Protein AF-B1XU81-F1 (afdb_monomer)

Structure (mmCIF, N/CA/C/O backbone):
data_AF-B1XU81-F1
#
_entry.id   AF-B1XU81-F1
#
loop_
_atom_site.group_PDB
_atom_site.id
_atom_site.type_symbol
_atom_site.label_atom_id
_atom_site.label_alt_id
_atom_site.label_comp_id
_atom_site.label_asym_id
_atom_site.label_entity_id
_atom_site.label_seq_id
_atom_site.pdbx_PDB_ins_code
_atom_site.Cartn_x
_atom_site.Cartn_y
_atom_site.Cartn_z
_atom_site.occupancy
_atom_site.B_iso_or_equiv
_atom_site.auth_seq_id
_atom_site.auth_comp_id
_atom_site.auth_asym_id
_atom_site.auth_atom_id
_atom_site.pdbx_PDB_model_num
ATOM 1 N N . MET A 1 1 ? -1.788 -13.103 -13.015 1.00 69.25 1 MET A N 1
ATOM 2 C CA . MET A 1 1 ? -1.874 -12.692 -11.597 1.00 69.25 1 MET A CA 1
ATOM 3 C C . MET A 1 1 ? 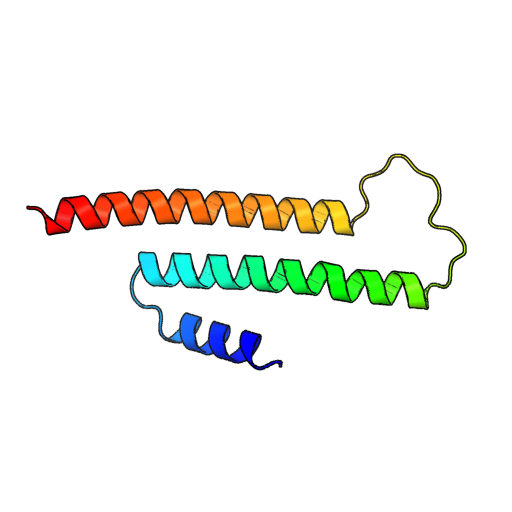-1.085 -13.705 -10.787 1.00 69.25 1 MET A C 1
ATOM 5 O O . MET A 1 1 ? -1.400 -14.884 -10.856 1.00 69.25 1 MET A O 1
ATOM 9 N N . ASP A 1 2 ? -0.015 -13.293 -10.119 1.00 90.69 2 ASP A N 1
ATOM 10 C CA . ASP A 1 2 ? 0.751 -14.143 -9.202 1.00 90.69 2 ASP A CA 1
ATOM 11 C C . ASP A 1 2 ? 0.050 -14.267 -7.841 1.00 90.69 2 ASP A C 1
ATOM 13 O O . ASP A 1 2 ? -0.751 -13.413 -7.455 1.00 90.69 2 ASP A O 1
ATOM 17 N N . ARG A 1 3 ? 0.368 -15.343 -7.107 1.00 94.81 3 ARG A N 1
ATOM 18 C CA . ARG A 1 3 ? -0.260 -15.700 -5.822 1.00 94.81 3 ARG A CA 1
ATOM 19 C C . ARG A 1 3 ? -0.297 -14.532 -4.833 1.00 94.81 3 ARG A C 1
ATOM 21 O O . ARG A 1 3 ? -1.307 -14.336 -4.167 1.00 94.81 3 ARG A O 1
ATOM 28 N N . THR A 1 4 ? 0.780 -13.754 -4.747 1.00 94.25 4 THR A N 1
ATOM 29 C CA . THR A 1 4 ? 0.869 -12.606 -3.836 1.00 94.25 4 THR A CA 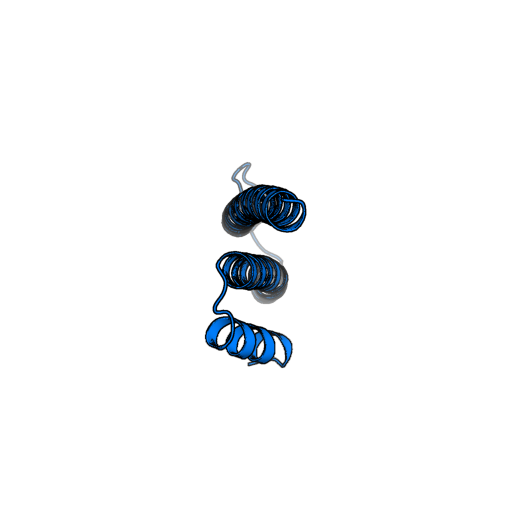1
ATOM 30 C C . THR A 1 4 ? -0.124 -11.508 -4.209 1.00 94.25 4 THR A C 1
ATOM 32 O O . THR A 1 4 ? -0.798 -10.990 -3.324 1.00 94.25 4 THR A O 1
ATOM 35 N N . GLY A 1 5 ? -0.269 -11.195 -5.501 1.00 94.19 5 GLY A N 1
ATOM 36 C CA . GLY A 1 5 ? -1.274 -10.242 -5.980 1.00 94.19 5 GLY A CA 1
ATOM 37 C C . GLY A 1 5 ? -2.695 -10.671 -5.609 1.00 94.19 5 GLY A C 1
ATOM 38 O O . GLY A 1 5 ? -3.431 -9.891 -5.015 1.00 94.19 5 GLY A O 1
ATOM 39 N N . LEU A 1 6 ? -3.036 -11.945 -5.838 1.00 95.81 6 LEU A N 1
ATOM 40 C CA . LEU A 1 6 ? -4.349 -12.493 -5.472 1.00 95.81 6 LEU A CA 1
ATOM 41 C C . LEU A 1 6 ? -4.623 -12.403 -3.960 1.00 95.81 6 LEU A C 1
ATOM 43 O O . LEU A 1 6 ? -5.721 -12.037 -3.550 1.00 95.81 6 LEU A O 1
ATOM 47 N N . ILE A 1 7 ? -3.630 -12.717 -3.122 1.00 96.69 7 ILE A N 1
ATOM 48 C CA . ILE A 1 7 ? -3.761 -12.614 -1.660 1.00 96.69 7 ILE A CA 1
ATOM 49 C C . ILE A 1 7 ? -4.032 -11.164 -1.241 1.00 96.69 7 ILE A C 1
ATOM 51 O O . ILE A 1 7 ? -4.911 -10.919 -0.415 1.00 96.69 7 ILE A O 1
ATOM 55 N N . LEU A 1 8 ? -3.306 -10.203 -1.818 1.00 96.31 8 LEU A N 1
ATOM 56 C CA . LEU A 1 8 ? -3.497 -8.783 -1.519 1.00 96.31 8 LEU A CA 1
ATOM 57 C C . LEU A 1 8 ? -4.871 -8.275 -1.969 1.00 96.31 8 LEU A C 1
ATOM 59 O O . LEU A 1 8 ? -5.469 -7.462 -1.263 1.00 96.31 8 LEU A O 1
ATOM 63 N N . ASP A 1 9 ? -5.394 -8.775 -3.086 1.00 95.81 9 ASP A N 1
ATOM 64 C CA . ASP A 1 9 ? -6.742 -8.440 -3.550 1.00 95.81 9 ASP A CA 1
ATOM 65 C C . ASP A 1 9 ? -7.807 -9.000 -2.599 1.00 95.81 9 ASP A C 1
ATOM 67 O O . ASP A 1 9 ? -8.678 -8.254 -2.147 1.00 95.81 9 ASP A O 1
ATOM 71 N N . ILE A 1 10 ? -7.688 -10.266 -2.185 1.00 96.75 10 ILE A N 1
ATOM 72 C CA . ILE A 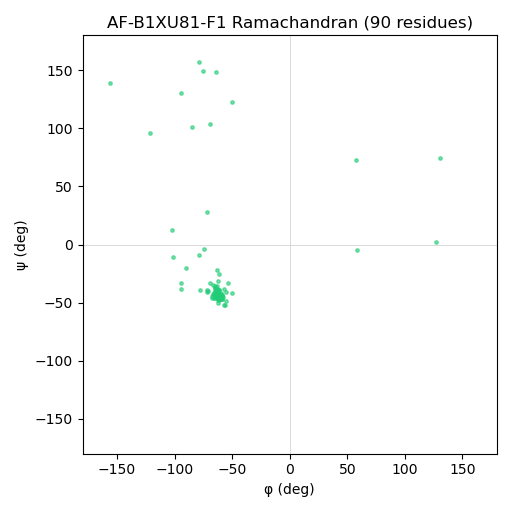1 10 ? -8.588 -10.876 -1.191 1.00 96.75 10 ILE A CA 1
ATOM 73 C C . ILE A 1 10 ? -8.547 -10.096 0.130 1.00 96.75 10 ILE A C 1
ATOM 75 O O . ILE A 1 10 ? -9.591 -9.827 0.727 1.00 96.75 10 ILE A O 1
ATOM 79 N N . PHE A 1 11 ? -7.359 -9.709 0.599 1.00 97.44 11 PHE A N 1
ATOM 80 C CA . PHE A 1 11 ? -7.232 -8.910 1.816 1.00 97.44 11 PHE A CA 1
ATOM 81 C C . PHE A 1 11 ? -7.846 -7.523 1.666 1.00 97.44 11 PHE A C 1
ATOM 83 O O . PHE A 1 11 ? -8.483 -7.057 2.606 1.00 97.44 11 PHE A O 1
ATOM 90 N N . SER A 1 12 ? -7.730 -6.885 0.500 1.00 96.19 12 SER A N 1
ATOM 91 C CA . SER A 1 12 ? -8.341 -5.570 0.275 1.00 96.19 12 SER A CA 1
ATOM 92 C C . SER A 1 12 ? -9.866 -5.626 0.320 1.00 96.19 12 SER A C 1
ATOM 94 O O . SER A 1 12 ? -10.489 -4.751 0.915 1.00 96.19 12 SER A O 1
ATOM 96 N N . GLN A 1 13 ? -10.457 -6.701 -0.205 1.00 96.81 13 GLN A N 1
ATOM 97 C CA . GLN A 1 13 ? -11.899 -6.942 -0.139 1.00 96.81 13 GLN A CA 1
ATOM 98 C C . GLN A 1 13 ? -12.377 -7.261 1.286 1.00 96.81 13 GLN A C 1
ATOM 100 O O . GLN A 1 13 ? -13.494 -6.912 1.658 1.00 96.81 13 GLN A O 1
ATOM 105 N N . ARG A 1 14 ? -11.543 -7.922 2.100 1.00 96.81 14 ARG A N 1
ATOM 106 C CA . ARG A 1 14 ? -11.899 -8.338 3.470 1.00 96.81 14 ARG A CA 1
ATOM 107 C C . ARG A 1 14 ? -11.570 -7.305 4.547 1.00 96.81 14 ARG A C 1
ATOM 109 O O . ARG A 1 14 ? -12.113 -7.387 5.647 1.00 96.81 14 ARG A O 1
ATOM 116 N N . ALA A 1 15 ? -10.675 -6.359 4.283 1.00 96.12 15 ALA A N 1
ATOM 117 C CA . ALA A 1 15 ? -10.248 -5.372 5.265 1.00 96.12 15 ALA A CA 1
ATOM 118 C C . ALA A 1 15 ? -11.378 -4.383 5.591 1.00 96.12 15 ALA A C 1
ATOM 120 O O . ALA A 1 15 ? -11.658 -3.454 4.835 1.00 96.12 15 ALA A O 1
ATOM 121 N N . GLN A 1 16 ? -12.013 -4.555 6.752 1.00 94.19 16 GLN A N 1
ATOM 122 C CA . GLN A 1 16 ? -13.089 -3.665 7.202 1.00 94.19 16 GLN A CA 1
ATOM 123 C C . GLN A 1 16 ? -12.596 -2.536 8.114 1.00 94.19 16 GLN A C 1
ATOM 125 O O . GLN A 1 16 ? -13.049 -1.400 7.982 1.00 94.19 16 GLN A O 1
ATOM 130 N N . SER A 1 17 ? -11.634 -2.818 8.997 1.00 93.31 17 SER A N 1
ATOM 131 C CA . SER A 1 17 ? -11.101 -1.825 9.934 1.00 93.31 17 SER A CA 1
ATOM 132 C C . SER A 1 17 ? -10.167 -0.828 9.246 1.00 93.31 17 SER A C 1
ATOM 134 O O . SER A 1 17 ? -9.444 -1.181 8.315 1.00 93.31 17 SER A O 1
ATOM 136 N N . HIS A 1 18 ? -10.123 0.412 9.743 1.00 89.88 18 HIS A N 1
ATOM 137 C CA . HIS A 1 18 ? -9.201 1.440 9.238 1.00 89.88 18 HIS A CA 1
ATOM 138 C C . HIS A 1 18 ? -7.735 0.982 9.290 1.00 89.88 18 HIS A C 1
ATOM 140 O O . HIS A 1 18 ? -6.994 1.166 8.329 1.00 89.88 18 HIS A O 1
ATOM 146 N N . ILE A 1 19 ? -7.341 0.299 10.371 1.00 91.88 19 ILE A N 1
ATOM 147 C CA . ILE A 1 19 ? -5.992 -0.264 10.535 1.00 91.88 19 ILE A CA 1
ATOM 148 C C . ILE A 1 19 ? -5.724 -1.355 9.497 1.00 91.88 19 ILE A C 1
ATOM 150 O O . ILE A 1 19 ? -4.673 -1.349 8.861 1.00 91.88 19 ILE A O 1
ATOM 154 N N . GLY A 1 20 ? -6.674 -2.274 9.300 1.00 93.94 20 GLY A N 1
ATOM 155 C CA . GLY A 1 20 ? -6.539 -3.344 8.315 1.00 93.94 20 GLY A CA 1
ATOM 156 C C . GLY A 1 20 ? -6.430 -2.795 6.894 1.00 93.94 20 GLY A C 1
ATOM 157 O O . GLY A 1 20 ? -5.561 -3.219 6.139 1.00 93.94 20 GLY A O 1
ATOM 158 N N . LYS A 1 21 ? -7.247 -1.793 6.549 1.00 94.50 21 LYS A N 1
ATOM 159 C CA . LYS A 1 21 ? -7.190 -1.119 5.244 1.00 94.50 21 LYS A CA 1
ATOM 160 C C . LYS A 1 21 ? -5.829 -0.459 5.012 1.00 94.50 21 LYS A C 1
ATOM 162 O O . LYS A 1 21 ? -5.221 -0.698 3.973 1.00 94.50 21 LYS A O 1
ATOM 167 N N . ALA A 1 22 ? -5.312 0.273 6.002 1.00 94.12 22 ALA A N 1
ATOM 168 C CA . ALA A 1 22 ? -3.991 0.900 5.925 1.00 94.12 22 ALA A CA 1
ATOM 169 C C . ALA A 1 22 ? -2.853 -0.131 5.769 1.00 94.12 22 ALA A C 1
ATOM 171 O O . ALA A 1 22 ? -1.930 0.076 4.982 1.00 94.12 22 ALA A O 1
ATOM 172 N N . GLN A 1 23 ? -2.929 -1.273 6.464 1.00 95.31 23 GLN A N 1
ATOM 173 C CA . GLN A 1 23 ? -1.954 -2.364 6.320 1.00 95.31 23 GLN A CA 1
ATOM 174 C C . GLN A 1 23 ? -1.973 -2.986 4.925 1.00 95.31 23 GLN A C 1
ATOM 176 O O . GLN A 1 23 ? -0.912 -3.227 4.344 1.00 95.31 23 GLN A O 1
ATOM 181 N N . VAL A 1 24 ? -3.163 -3.246 4.382 1.00 97.19 24 VAL A N 1
ATOM 182 C CA . VAL A 1 24 ? -3.296 -3.824 3.042 1.00 97.19 24 VAL A CA 1
ATOM 183 C C . VAL A 1 24 ? -2.810 -2.845 1.981 1.00 97.19 24 VAL A C 1
ATOM 185 O O . VAL A 1 24 ? -2.070 -3.253 1.087 1.00 97.19 24 VAL A O 1
ATOM 188 N N . GLU A 1 25 ? -3.142 -1.558 2.095 1.00 95.44 25 GLU A N 1
ATOM 189 C CA . GLU A 1 25 ? -2.648 -0.548 1.156 1.00 95.44 25 GLU A CA 1
ATOM 190 C C . GLU A 1 25 ? -1.116 -0.447 1.195 1.00 95.44 25 GLU A C 1
ATOM 192 O O . GLU A 1 25 ? -0.466 -0.455 0.147 1.00 95.44 25 GLU A O 1
ATOM 197 N N . LEU A 1 26 ? -0.515 -0.439 2.390 1.00 96.44 26 LEU A N 1
ATOM 198 C CA . LEU A 1 26 ? 0.940 -0.454 2.541 1.00 96.44 26 LEU A CA 1
ATOM 199 C C . LEU A 1 26 ? 1.566 -1.686 1.868 1.00 96.44 26 LEU A C 1
ATOM 201 O O . LEU A 1 26 ? 2.558 -1.569 1.142 1.00 96.44 26 LEU A O 1
ATOM 205 N N . ALA A 1 27 ? 0.977 -2.864 2.075 1.00 96.19 27 ALA A N 1
ATOM 206 C CA . ALA A 1 27 ? 1.443 -4.101 1.460 1.00 96.19 27 ALA A CA 1
ATOM 207 C C . ALA A 1 27 ? 1.328 -4.058 -0.074 1.00 96.19 27 ALA A C 1
ATOM 209 O O . ALA A 1 27 ? 2.262 -4.464 -0.767 1.00 96.19 27 ALA A O 1
ATOM 210 N N . GLN A 1 28 ? 0.241 -3.498 -0.615 1.00 95.44 28 GLN A N 1
ATOM 211 C CA . GLN A 1 28 ? 0.066 -3.296 -2.055 1.00 95.44 28 GLN A CA 1
ATOM 212 C C . GLN A 1 28 ? 1.107 -2.337 -2.641 1.00 95.44 28 GLN A C 1
ATOM 214 O O . GLN A 1 28 ? 1.665 -2.629 -3.701 1.00 95.44 28 GLN A O 1
ATOM 219 N N . VAL A 1 29 ? 1.413 -1.224 -1.964 1.00 95.50 29 VAL A N 1
ATOM 220 C CA . VAL A 1 29 ? 2.447 -0.273 -2.410 1.00 95.50 29 VAL A CA 1
ATOM 221 C C . VAL A 1 29 ? 3.819 -0.946 -2.446 1.00 95.50 29 VAL A C 1
ATOM 223 O O . VAL A 1 29 ? 4.481 -0.925 -3.485 1.00 95.50 29 VAL A O 1
ATOM 226 N N . ARG A 1 30 ? 4.223 -1.618 -1.361 1.00 93.94 30 ARG A N 1
ATOM 227 C CA . ARG A 1 30 ? 5.507 -2.340 -1.287 1.00 93.94 30 ARG A CA 1
ATOM 228 C C . ARG A 1 30 ? 5.611 -3.441 -2.346 1.00 93.94 30 ARG A C 1
ATOM 230 O O . ARG A 1 30 ? 6.644 -3.597 -2.999 1.00 93.94 30 ARG A O 1
ATOM 237 N N . TYR A 1 31 ? 4.525 -4.178 -2.562 1.00 93.88 31 TYR A N 1
ATOM 238 C CA . TYR A 1 31 ? 4.460 -5.208 -3.591 1.00 93.88 31 TYR A CA 1
ATOM 239 C C . TYR A 1 31 ? 4.616 -4.620 -5.004 1.00 93.88 31 TYR A C 1
ATOM 241 O O . TYR A 1 31 ? 5.442 -5.118 -5.774 1.00 93.88 31 TYR A O 1
ATOM 249 N N . ARG A 1 32 ? 3.924 -3.515 -5.327 1.00 91.81 32 ARG A N 1
ATOM 250 C CA . ARG A 1 32 ? 4.078 -2.803 -6.611 1.00 91.81 32 ARG A CA 1
ATOM 251 C C . ARG A 1 32 ? 5.510 -2.317 -6.829 1.00 91.81 32 ARG A C 1
ATOM 253 O O . ARG A 1 32 ? 6.056 -2.570 -7.899 1.00 91.81 32 ARG A O 1
ATOM 260 N N . MET A 1 33 ? 6.146 -1.719 -5.819 1.00 90.56 33 MET A N 1
ATOM 261 C CA . MET A 1 33 ? 7.553 -1.289 -5.894 1.00 90.56 33 MET A CA 1
ATOM 262 C C . MET A 1 33 ? 8.486 -2.445 -6.274 1.00 90.56 33 MET A C 1
ATOM 264 O O . MET A 1 33 ? 9.263 -2.337 -7.220 1.00 90.56 33 MET A O 1
ATOM 268 N N . SER A 1 34 ? 8.356 -3.591 -5.595 1.00 88.06 34 SER A N 1
ATOM 269 C CA . SER A 1 34 ? 9.199 -4.773 -5.841 1.00 88.06 34 SER A CA 1
ATOM 270 C C . SER A 1 34 ? 9.049 -5.367 -7.250 1.00 88.06 34 SER A C 1
ATOM 272 O O . SER A 1 34 ? 9.918 -6.107 -7.726 1.00 88.06 34 SER A O 1
ATOM 274 N N . ARG A 1 35 ? 7.922 -5.085 -7.912 1.00 88.94 35 ARG A N 1
ATOM 275 C CA . ARG A 1 35 ? 7.633 -5.536 -9.276 1.00 88.94 35 ARG A CA 1
ATOM 276 C C . ARG A 1 35 ? 8.008 -4.501 -10.320 1.00 88.94 35 ARG A C 1
ATOM 278 O O . ARG A 1 35 ? 8.463 -4.904 -11.384 1.00 88.94 35 ARG A O 1
ATOM 285 N N . LEU A 1 36 ? 7.890 -3.212 -10.003 1.00 84.25 36 LEU A N 1
ATOM 286 C CA . LEU A 1 36 ? 8.339 -2.123 -10.864 1.00 84.25 36 LEU A CA 1
ATOM 287 C C . LEU A 1 36 ? 9.831 -2.291 -11.186 1.00 84.25 36 LEU A C 1
ATOM 289 O O . LEU A 1 36 ? 10.194 -2.417 -12.349 1.00 84.25 36 LEU A O 1
ATOM 293 N N . VA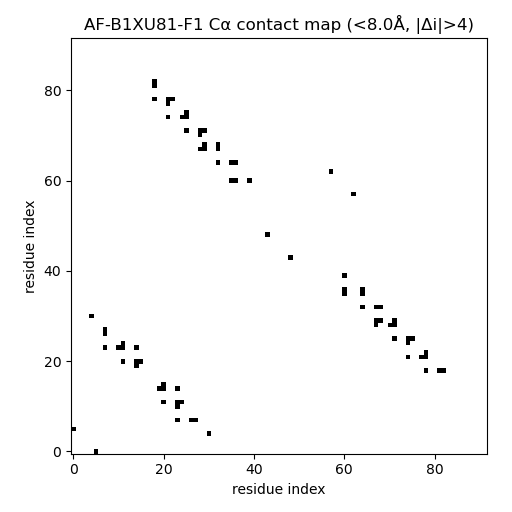L A 1 37 ? 10.675 -2.469 -10.165 1.00 79.00 37 VAL A N 1
ATOM 294 C CA . VAL A 1 37 ? 12.125 -2.695 -10.339 1.00 79.00 37 VAL A CA 1
ATOM 295 C C . VAL A 1 37 ? 12.426 -3.916 -11.231 1.00 79.00 37 VAL A C 1
ATOM 297 O O . VAL A 1 37 ? 13.322 -3.891 -12.077 1.00 79.00 37 VAL A O 1
ATOM 300 N N . ARG A 1 38 ? 11.645 -4.998 -11.101 1.00 78.69 38 ARG A N 1
ATOM 301 C CA . ARG A 1 38 ? 11.801 -6.211 -11.927 1.00 78.69 38 ARG A CA 1
ATOM 302 C C . ARG A 1 38 ? 11.355 -6.027 -13.378 1.00 78.69 38 ARG A C 1
ATOM 304 O O . ARG A 1 38 ? 12.008 -6.549 -14.274 1.00 78.69 38 ARG A O 1
ATOM 311 N N . ALA A 1 39 ? 10.264 -5.305 -13.617 1.00 78.69 39 ALA A N 1
ATOM 312 C CA . ALA A 1 39 ? 9.786 -5.029 -14.970 1.00 78.69 39 ALA A CA 1
ATOM 313 C C . ALA A 1 39 ? 10.795 -4.170 -15.751 1.00 78.69 39 ALA A C 1
ATOM 315 O O . ALA A 1 39 ? 11.117 -4.476 -16.897 1.00 78.69 39 ALA A O 1
ATOM 316 N N . TRP A 1 40 ? 11.351 -3.148 -15.101 1.00 72.69 40 TRP A N 1
ATOM 317 C CA . TRP A 1 40 ? 12.312 -2.236 -15.719 1.00 72.69 40 TRP A CA 1
ATOM 318 C C . TRP A 1 40 ? 13.683 -2.874 -15.967 1.00 72.69 40 TRP A C 1
ATOM 320 O O . TRP A 1 40 ? 14.225 -2.716 -17.056 1.00 72.69 40 TRP A O 1
ATOM 330 N N . SER A 1 41 ? 14.202 -3.681 -15.033 1.00 68.94 41 SER A N 1
ATOM 331 C CA . SER A 1 41 ? 15.448 -4.444 -15.252 1.00 68.94 41 SER A CA 1
ATOM 332 C C . SER A 1 41 ? 15.362 -5.445 -16.414 1.00 68.94 41 SER A C 1
ATOM 334 O O . SER A 1 41 ? 16.378 -5.780 -17.024 1.00 68.94 41 SER A O 1
ATOM 336 N N . HIS A 1 42 ? 14.160 -5.918 -16.759 1.00 68.94 42 HIS A N 1
ATOM 337 C CA . HIS A 1 42 ? 13.943 -6.725 -17.961 1.00 68.94 42 HIS A CA 1
ATOM 338 C C . HIS A 1 42 ? 13.895 -5.863 -19.234 1.00 68.94 42 HIS A C 1
ATOM 340 O O . HIS A 1 42 ? 14.464 -6.244 -20.257 1.00 68.94 42 HIS A O 1
ATOM 346 N N . LEU A 1 43 ? 13.272 -4.681 -19.158 1.00 66.25 43 LEU A N 1
ATOM 347 C CA . LEU A 1 43 ? 13.198 -3.715 -20.261 1.00 66.25 43 LEU A CA 1
ATOM 348 C C . LEU A 1 43 ? 14.578 -3.179 -20.666 1.00 66.25 43 LEU A C 1
ATOM 350 O O . LEU A 1 43 ? 14.868 -3.051 -21.854 1.00 66.25 43 LEU A O 1
ATOM 354 N N . GLU A 1 44 ? 15.438 -2.898 -19.686 1.00 63.75 44 GLU A N 1
ATOM 355 C CA . GLU A 1 44 ? 16.809 -2.430 -19.909 1.00 63.75 44 GLU A CA 1
ATOM 356 C C . GLU A 1 44 ? 17.654 -3.485 -20.645 1.00 63.75 44 GLU A C 1
ATOM 358 O O . GLU A 1 44 ? 18.429 -3.152 -21.540 1.00 63.75 44 GLU A O 1
ATOM 363 N N . ARG A 1 45 ? 17.429 -4.779 -20.359 1.00 63.50 45 ARG A N 1
ATOM 364 C CA . ARG A 1 45 ? 18.052 -5.883 -21.110 1.00 63.50 45 ARG A CA 1
ATOM 365 C C . ARG A 1 45 ? 17.498 -6.036 -22.523 1.00 63.50 45 ARG A C 1
ATOM 367 O O . ARG A 1 45 ? 18.281 -6.290 -23.430 1.00 63.50 45 ARG A O 1
ATOM 374 N N . GLN A 1 46 ? 16.188 -5.876 -22.730 1.00 63.81 46 GLN A N 1
ATOM 375 C CA . GLN A 1 46 ? 15.586 -5.948 -24.072 1.00 63.81 46 GLN A CA 1
ATOM 376 C C . GLN A 1 46 ? 16.021 -4.796 -24.980 1.00 63.81 46 GLN A C 1
ATOM 378 O O . GLN A 1 46 ? 16.198 -5.001 -26.176 1.00 63.81 46 GLN A O 1
ATOM 383 N N . ARG A 1 47 ? 16.228 -3.596 -24.424 1.00 61.91 47 ARG A N 1
ATOM 384 C CA . ARG A 1 47 ? 16.749 -2.446 -25.179 1.00 61.91 47 ARG A CA 1
ATOM 385 C C . ARG A 1 47 ? 18.243 -2.535 -25.495 1.00 61.91 47 ARG A C 1
ATOM 387 O O . ARG A 1 47 ? 18.736 -1.681 -26.218 1.00 61.91 47 ARG A O 1
ATOM 394 N N . GLY A 1 48 ? 18.937 -3.567 -25.010 1.00 51.66 48 GLY A N 1
ATOM 395 C CA . GLY A 1 48 ? 20.242 -3.976 -25.518 1.00 51.66 48 GLY A CA 1
ATOM 396 C C . GLY A 1 48 ? 21.312 -2.890 -25.464 1.00 51.66 48 GLY A C 1
ATOM 397 O O . GLY A 1 48 ? 21.699 -2.384 -26.505 1.00 51.66 48 GLY A O 1
ATOM 398 N N . GLY A 1 49 ? 21.820 -2.566 -24.269 1.00 62.50 49 GLY A N 1
ATOM 399 C CA . GLY A 1 49 ? 23.190 -2.063 -24.040 1.00 62.50 49 GLY A CA 1
ATOM 400 C C . GLY A 1 49 ? 23.665 -0.773 -24.735 1.00 62.50 49 GLY A C 1
ATOM 401 O O . GLY A 1 49 ? 24.771 -0.324 -24.447 1.00 62.50 49 GLY A O 1
ATOM 402 N N . ILE A 1 50 ? 22.882 -0.146 -25.611 1.00 49.72 50 ILE A N 1
ATOM 403 C CA . ILE A 1 50 ? 23.309 0.973 -26.453 1.00 49.72 50 ILE A CA 1
ATOM 404 C C . ILE A 1 50 ? 22.395 2.163 -26.145 1.00 49.72 50 ILE A C 1
ATOM 406 O O . ILE A 1 50 ? 21.297 2.276 -26.679 1.00 49.72 50 ILE A O 1
ATOM 410 N N . GLY A 1 51 ? 22.847 3.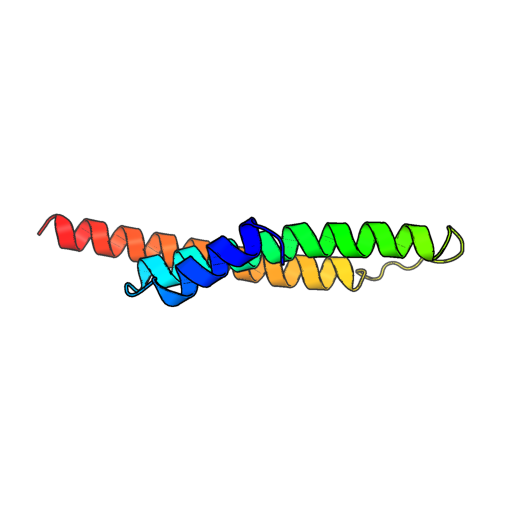059 -25.259 1.00 51.88 51 GLY A N 1
ATOM 411 C CA . GLY A 1 51 ? 22.404 4.460 -25.311 1.00 51.88 51 GLY A CA 1
ATOM 412 C C . GLY A 1 51 ? 21.817 5.124 -24.063 1.00 51.88 51 GLY A C 1
ATOM 413 O O . GLY A 1 51 ? 21.468 6.292 -24.163 1.00 51.88 51 GLY A O 1
ATOM 414 N N . VAL A 1 52 ? 21.729 4.483 -22.890 1.00 55.47 52 VAL A N 1
ATOM 415 C CA . VAL A 1 52 ? 21.267 5.178 -21.653 1.00 55.47 52 VAL A CA 1
ATOM 416 C C . VAL A 1 52 ? 22.382 5.568 -20.682 1.00 55.47 52 VAL A C 1
ATOM 418 O O . VAL A 1 52 ? 22.124 6.014 -19.567 1.00 55.47 52 VAL A O 1
ATOM 421 N N . ARG A 1 53 ? 23.645 5.491 -21.111 1.00 60.75 53 ARG A N 1
ATOM 422 C CA . ARG A 1 53 ? 24.747 6.090 -20.356 1.00 60.75 53 ARG A CA 1
ATOM 423 C C . ARG A 1 53 ? 24.870 7.570 -20.729 1.00 60.75 53 ARG A C 1
ATOM 425 O O . ARG A 1 53 ? 25.475 7.884 -21.745 1.00 60.75 53 ARG A O 1
ATOM 432 N N . GLY A 1 54 ? 24.353 8.461 -19.879 1.00 51.25 54 GLY A N 1
ATOM 433 C CA . GLY A 1 54 ? 24.888 9.824 -19.773 1.00 51.25 54 GLY A CA 1
ATOM 434 C C . GLY A 1 54 ? 23.881 10.971 -19.832 1.00 51.25 54 GLY A C 1
ATOM 435 O O . GLY A 1 54 ? 23.857 11.723 -20.797 1.00 51.25 54 GLY A O 1
ATOM 436 N N . GLY A 1 55 ? 23.136 11.176 -18.751 1.00 54.75 55 GLY A N 1
ATOM 437 C CA . GLY A 1 55 ? 22.585 12.482 -18.392 1.00 54.75 55 GLY A CA 1
ATOM 438 C C . GLY A 1 55 ? 22.320 12.516 -16.882 1.00 54.75 55 GLY A C 1
ATOM 439 O O . GLY A 1 55 ? 21.858 11.505 -16.361 1.00 54.75 55 GLY A O 1
ATOM 440 N N . PRO A 1 56 ? 22.600 13.615 -16.155 1.00 52.03 56 PRO A N 1
ATOM 441 C CA . PRO A 1 56 ? 22.395 13.729 -14.700 1.00 52.03 56 PRO A CA 1
ATOM 442 C C . PRO A 1 56 ? 20.907 13.826 -14.292 1.00 52.03 56 PRO A C 1
ATOM 444 O O . PRO A 1 56 ? 20.569 14.452 -13.291 1.00 52.03 56 PRO A O 1
ATOM 447 N N . GLY A 1 57 ? 20.007 13.256 -15.095 1.00 59.94 57 GLY A N 1
ATOM 448 C CA . GLY A 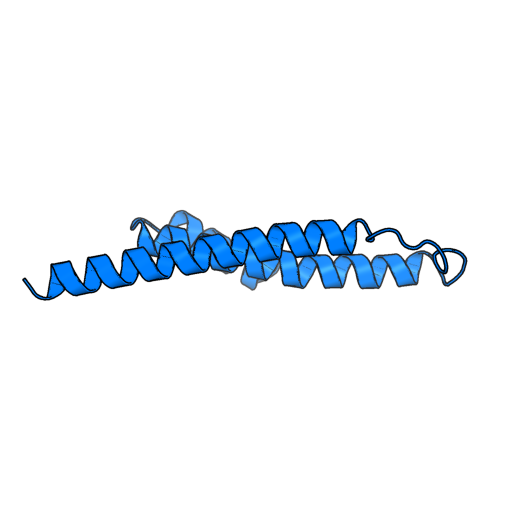1 57 ? 18.568 13.261 -14.871 1.00 59.94 57 GLY A CA 1
ATOM 449 C C . GLY A 1 57 ? 18.129 11.993 -14.153 1.00 59.94 57 GLY A C 1
ATOM 450 O O . GLY A 1 57 ? 18.474 10.893 -14.578 1.00 59.94 57 GLY A O 1
ATOM 451 N N . GLU A 1 58 ? 17.357 12.166 -13.081 1.00 66.88 58 GLU A N 1
ATOM 452 C CA . GLU A 1 58 ? 16.648 11.091 -12.381 1.00 66.88 58 GLU A CA 1
ATOM 453 C C . GLU A 1 58 ? 15.869 10.270 -13.421 1.00 66.88 58 GLU A C 1
ATOM 455 O O . GLU A 1 58 ? 15.084 10.812 -14.207 1.00 66.88 58 GLU A O 1
ATOM 460 N N . THR A 1 59 ? 16.124 8.965 -13.487 1.00 76.88 59 THR A N 1
ATOM 461 C CA . THR A 1 59 ? 15.397 8.104 -14.423 1.00 76.88 59 THR A CA 1
ATOM 462 C C . THR A 1 59 ? 13.917 8.089 -14.040 1.00 76.88 59 THR A C 1
ATOM 464 O O . THR A 1 59 ? 13.566 8.155 -12.861 1.00 76.88 59 THR A O 1
ATOM 467 N N . GLN A 1 60 ? 13.017 7.949 -15.018 1.00 77.00 60 GLN A N 1
ATOM 468 C CA . GLN A 1 60 ? 11.580 7.830 -14.730 1.00 77.00 60 GLN A CA 1
ATOM 469 C C . GLN A 1 60 ? 11.295 6.701 -13.716 1.00 77.00 60 GLN A C 1
ATOM 471 O O . GLN A 1 60 ? 10.420 6.832 -12.867 1.00 77.00 60 GLN A O 1
ATOM 476 N N . MET A 1 61 ? 12.089 5.622 -13.749 1.00 78.69 61 MET A N 1
ATOM 477 C CA . MET A 1 61 ? 12.020 4.534 -12.772 1.00 78.69 61 MET A CA 1
ATOM 478 C C . MET A 1 61 ? 12.406 4.983 -11.355 1.00 78.69 61 MET A C 1
ATOM 480 O O . MET A 1 61 ? 11.738 4.595 -10.396 1.00 78.69 61 MET A O 1
ATOM 484 N N . GLU A 1 62 ? 13.477 5.762 -11.198 1.00 81.69 62 GLU A N 1
ATOM 485 C CA . GLU A 1 62 ? 13.891 6.302 -9.897 1.00 81.69 62 GLU A CA 1
ATOM 486 C C . GLU A 1 62 ? 12.834 7.249 -9.333 1.00 81.69 62 GLU A C 1
ATOM 488 O O . GLU A 1 62 ? 12.465 7.106 -8.166 1.00 81.69 62 GLU A O 1
ATOM 493 N N . LEU A 1 63 ? 12.275 8.127 -10.172 1.00 85.69 63 LEU A N 1
ATOM 494 C CA . LEU A 1 63 ? 11.157 9.002 -9.813 1.00 85.69 63 LEU A CA 1
ATOM 495 C C . LEU A 1 63 ? 9.949 8.194 -9.326 1.00 85.69 63 LEU A C 1
ATOM 497 O O . LEU A 1 63 ? 9.451 8.428 -8.222 1.00 85.69 63 LEU A O 1
ATOM 501 N N . ASP A 1 64 ? 9.505 7.203 -10.098 1.00 87.00 64 ASP A N 1
ATOM 502 C CA . ASP A 1 64 ? 8.351 6.373 -9.746 1.00 87.00 64 ASP A CA 1
ATOM 503 C C . ASP A 1 64 ? 8.606 5.570 -8.457 1.00 87.00 64 ASP A C 1
ATOM 505 O O . ASP A 1 64 ? 7.748 5.493 -7.569 1.00 87.00 64 ASP A O 1
ATOM 509 N N . CYS A 1 65 ? 9.807 5.001 -8.306 1.00 87.88 65 CYS A N 1
ATOM 510 C CA . CYS A 1 65 ? 10.197 4.266 -7.105 1.00 87.88 65 CYS A CA 1
ATOM 511 C C . CYS A 1 65 ? 10.229 5.187 -5.878 1.00 87.88 65 CYS A C 1
ATOM 513 O O . CYS A 1 65 ? 9.725 4.822 -4.813 1.00 87.88 65 CYS A O 1
ATOM 515 N N . ARG A 1 66 ? 10.738 6.412 -6.032 1.00 90.56 66 ARG A N 1
ATOM 516 C CA . ARG A 1 66 ? 10.775 7.439 -4.987 1.00 90.56 66 ARG A CA 1
ATOM 517 C C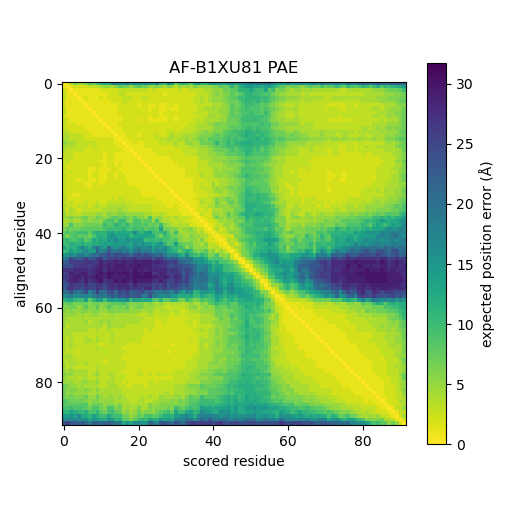 . ARG A 1 66 ? 9.380 7.907 -4.587 1.00 90.56 66 ARG A C 1
ATOM 519 O O . ARG A 1 66 ? 9.112 8.058 -3.390 1.00 90.56 66 ARG A O 1
ATOM 526 N N . MET A 1 67 ? 8.473 8.098 -5.543 1.00 92.06 67 MET A N 1
ATOM 527 C CA . MET A 1 67 ? 7.075 8.441 -5.261 1.00 92.06 67 MET A CA 1
ATOM 528 C C . MET A 1 67 ? 6.382 7.327 -4.469 1.00 92.06 67 MET A C 1
ATOM 530 O O . MET A 1 67 ? 5.754 7.594 -3.440 1.00 92.06 67 MET A O 1
ATOM 534 N N . LEU A 1 68 ? 6.548 6.068 -4.886 1.00 92.69 68 LEU A N 1
ATOM 535 C CA . LEU A 1 68 ? 5.993 4.922 -4.164 1.00 92.69 68 LEU A CA 1
ATOM 536 C C . LEU A 1 68 ? 6.623 4.750 -2.774 1.00 92.69 68 LEU A C 1
ATOM 538 O O . LEU A 1 68 ? 5.894 4.492 -1.817 1.00 92.69 68 LEU A O 1
ATOM 542 N N . ALA A 1 69 ? 7.935 4.956 -2.630 1.00 93.19 69 ALA A N 1
ATOM 543 C CA . ALA A 1 69 ? 8.628 4.911 -1.342 1.00 93.19 69 ALA A CA 1
ATOM 544 C C . ALA A 1 69 ? 8.115 5.996 -0.385 1.00 93.19 69 ALA A C 1
ATOM 546 O O . ALA A 1 69 ? 7.854 5.733 0.789 1.00 93.19 69 ALA A O 1
ATOM 547 N N . THR A 1 70 ? 7.904 7.208 -0.899 1.00 95.81 70 THR A N 1
ATOM 548 C CA . THR A 1 70 ? 7.328 8.320 -0.132 1.00 95.81 70 THR A CA 1
ATOM 549 C C . THR A 1 70 ? 5.905 7.989 0.316 1.00 95.81 70 THR A C 1
ATOM 551 O O . THR A 1 70 ? 5.552 8.209 1.478 1.00 95.81 70 THR A O 1
ATOM 554 N N . LYS A 1 71 ? 5.099 7.385 -0.568 1.00 95.12 71 LYS A N 1
ATOM 555 C CA . LYS A 1 71 ? 3.753 6.913 -0.224 1.00 95.12 71 LYS A CA 1
ATOM 556 C C . LYS A 1 71 ? 3.789 5.816 0.847 1.00 95.12 71 LYS A C 1
ATOM 558 O O . LYS A 1 71 ? 3.026 5.896 1.807 1.00 95.12 71 LYS A O 1
ATOM 563 N N . ALA A 1 72 ? 4.684 4.835 0.723 1.00 94.94 72 ALA A N 1
ATOM 564 C CA . ALA A 1 72 ? 4.858 3.772 1.713 1.00 94.94 72 ALA A CA 1
ATOM 565 C C . ALA A 1 72 ? 5.215 4.344 3.092 1.00 94.94 72 ALA A C 1
ATOM 567 O O . ALA A 1 72 ? 4.561 4.017 4.079 1.00 94.94 72 ALA A O 1
ATOM 568 N N . LYS A 1 73 ? 6.167 5.282 3.146 1.00 96.50 73 LYS A N 1
ATOM 569 C CA . LYS A 1 73 ? 6.575 5.950 4.390 1.00 96.50 73 LYS A CA 1
ATOM 570 C C . LYS A 1 73 ? 5.428 6.728 5.039 1.00 96.50 73 LYS A C 1
ATOM 572 O O . LYS A 1 73 ? 5.274 6.712 6.258 1.00 96.50 73 LYS A O 1
ATOM 577 N N . ARG A 1 74 ? 4.590 7.396 4.240 1.00 95.81 74 ARG A N 1
ATOM 578 C CA . ARG A 1 74 ? 3.387 8.073 4.747 1.00 95.81 74 ARG A CA 1
ATOM 579 C C . ARG A 1 74 ? 2.405 7.079 5.376 1.00 95.81 74 ARG A C 1
ATOM 581 O O . ARG A 1 74 ? 1.947 7.329 6.489 1.00 95.81 74 ARG A O 1
ATOM 588 N N . LEU A 1 75 ? 2.118 5.972 4.690 1.00 94.75 75 LEU A N 1
ATOM 589 C CA . LEU A 1 75 ? 1.210 4.927 5.176 1.00 94.75 75 LEU A CA 1
ATOM 590 C C . LEU A 1 75 ? 1.742 4.235 6.439 1.00 94.75 75 LEU A C 1
ATOM 592 O O . LEU A 1 75 ? 0.967 3.942 7.342 1.00 94.75 75 LEU A O 1
ATOM 596 N N . GLU A 1 76 ? 3.055 4.020 6.543 1.00 95.44 76 GLU A N 1
ATOM 597 C CA . GLU A 1 76 ? 3.698 3.491 7.754 1.00 95.44 76 GLU A CA 1
ATOM 598 C C . GLU A 1 76 ? 3.494 4.409 8.960 1.00 95.44 76 GLU A C 1
ATOM 600 O O . GLU A 1 76 ? 3.060 3.950 10.016 1.00 95.44 76 GLU A O 1
ATOM 605 N N . ASN A 1 77 ? 3.735 5.711 8.791 1.00 95.69 77 ASN A N 1
ATOM 606 C CA . ASN A 1 77 ? 3.545 6.691 9.861 1.00 95.69 77 ASN A CA 1
ATOM 607 C C . ASN A 1 77 ? 2.076 6.782 10.301 1.00 95.69 77 ASN A C 1
ATOM 609 O O . ASN A 1 77 ? 1.777 6.948 11.484 1.00 95.69 77 ASN A O 1
ATOM 613 N N . GLU A 1 78 ? 1.143 6.709 9.352 1.00 92.69 78 GLU A N 1
ATOM 614 C CA . GLU A 1 78 ? -0.291 6.712 9.643 1.00 92.69 78 GLU A CA 1
ATOM 615 C C . GLU A 1 78 ? -0.715 5.438 10.380 1.00 92.69 78 GLU A C 1
ATOM 617 O O . GLU A 1 78 ? -1.406 5.510 11.398 1.00 92.69 78 GLU A O 1
ATOM 622 N N . LEU A 1 79 ? -0.224 4.282 9.932 1.00 94.12 79 LEU A N 1
ATOM 623 C CA . LEU A 1 79 ? -0.456 3.005 10.591 1.00 94.12 79 LEU A CA 1
ATOM 624 C C . LEU A 1 79 ? 0.065 3.013 12.032 1.00 94.12 79 LEU A C 1
ATOM 626 O O . LEU A 1 79 ? -0.636 2.560 12.936 1.00 94.12 79 LEU A O 1
ATOM 630 N N . GLU A 1 80 ? 1.258 3.557 12.264 1.00 94.19 80 GLU A N 1
ATOM 631 C CA . GLU A 1 80 ? 1.832 3.663 13.604 1.00 94.19 80 GLU A CA 1
ATOM 632 C C . GLU A 1 80 ? 0.962 4.536 14.523 1.00 94.19 80 GLU A C 1
ATOM 634 O O . GLU A 1 80 ? 0.680 4.159 15.665 1.00 94.19 80 GLU A O 1
ATOM 639 N N . LYS A 1 81 ? 0.462 5.673 14.022 1.00 93.12 81 LYS A N 1
ATOM 640 C CA . LYS A 1 81 ? -0.470 6.536 14.767 1.00 93.12 81 LYS A CA 1
ATOM 641 C C . LYS A 1 81 ? -1.761 5.799 15.122 1.00 93.12 81 LYS A C 1
ATOM 643 O O . LYS A 1 81 ? -2.173 5.832 16.283 1.00 93.12 81 LYS A O 1
ATOM 648 N N . LEU A 1 82 ? -2.367 5.101 14.161 1.00 91.50 82 LEU A N 1
ATOM 649 C CA . LEU A 1 82 ? -3.597 4.335 14.382 1.00 91.50 82 LEU A CA 1
ATOM 650 C C . LEU A 1 82 ? -3.387 3.194 15.389 1.00 91.50 82 LEU A C 1
ATOM 652 O O . LEU A 1 82 ? -4.230 2.960 16.255 1.00 91.50 82 LEU A O 1
ATOM 656 N N . GLN A 1 83 ? -2.243 2.509 15.330 1.00 89.94 83 GLN A N 1
ATOM 657 C CA . GLN A 1 83 ? -1.893 1.461 16.291 1.00 89.94 83 GLN A CA 1
ATOM 658 C C . GLN A 1 83 ? -1.719 2.011 17.709 1.00 89.94 83 GLN A C 1
ATOM 660 O O . GLN A 1 83 ? -2.177 1.386 18.668 1.00 89.94 83 GLN A O 1
ATOM 665 N N . ARG A 1 84 ? -1.091 3.184 17.861 1.00 91.31 84 ARG A N 1
ATOM 666 C CA . ARG A 1 84 ? -0.967 3.861 19.161 1.00 91.31 84 ARG A CA 1
ATOM 667 C C . ARG A 1 84 ? -2.343 4.228 19.722 1.00 91.31 84 ARG A C 1
ATOM 669 O O . ARG A 1 84 ? -2.624 3.891 20.867 1.00 91.31 84 ARG A O 1
ATOM 676 N N . GLN A 1 85 ? -3.219 4.821 18.909 1.00 89.44 85 GLN A N 1
ATOM 677 C CA . GLN A 1 85 ? -4.591 5.163 19.313 1.00 89.44 85 GLN A CA 1
ATOM 678 C C . GLN A 1 85 ? -5.392 3.931 19.755 1.00 89.44 85 GLN A C 1
ATOM 680 O O . GLN A 1 85 ? -6.018 3.949 20.815 1.00 89.44 85 GLN A O 1
ATOM 685 N N . GLN A 1 86 ? -5.317 2.833 18.998 1.00 87.56 86 GLN A N 1
ATOM 686 C CA . GLN A 1 86 ? -6.000 1.589 19.354 1.00 87.56 86 GLN A CA 1
ATOM 687 C C . GLN A 1 86 ? -5.474 0.990 20.665 1.00 87.56 86 GLN A C 1
ATOM 689 O O . GLN A 1 86 ? -6.255 0.468 21.458 1.00 87.56 86 GLN A O 1
ATOM 694 N N . ARG A 1 87 ? -4.160 1.060 20.919 1.00 88.19 87 ARG A N 1
ATOM 695 C CA . ARG A 1 87 ? -3.579 0.605 22.193 1.00 88.19 87 ARG A CA 1
ATOM 696 C C . ARG A 1 87 ? -4.081 1.429 23.374 1.00 88.19 87 ARG A C 1
ATOM 698 O O . ARG A 1 87 ? -4.344 0.841 24.416 1.00 88.19 87 ARG A O 1
ATOM 705 N N . THR A 1 88 ? -4.225 2.743 23.216 1.00 88.94 88 THR A N 1
ATOM 706 C CA . THR A 1 88 ? -4.779 3.614 24.262 1.00 88.94 88 THR A CA 1
ATOM 707 C C . THR A 1 88 ? -6.247 3.291 24.532 1.00 88.94 88 THR A C 1
ATOM 709 O O . THR A 1 88 ? -6.610 3.103 25.685 1.00 88.94 88 THR A O 1
ATOM 712 N N . GLN A 1 89 ? -7.070 3.131 23.488 1.00 84.94 89 GLN A N 1
ATOM 713 C CA . GLN A 1 89 ? -8.486 2.764 23.647 1.00 84.94 89 GLN A CA 1
ATOM 714 C C . GLN A 1 89 ? -8.697 1.395 24.301 1.00 84.94 89 GLN A C 1
ATOM 716 O O . GLN A 1 89 ? -9.682 1.208 24.994 1.00 84.94 89 GLN A O 1
ATOM 721 N N . ARG A 1 90 ? -7.791 0.432 24.094 1.00 82.75 90 ARG A N 1
ATOM 722 C CA . ARG A 1 90 ? -7.884 -0.906 24.708 1.00 82.75 90 ARG A CA 1
ATOM 723 C C . ARG A 1 90 ? -7.443 -0.961 26.175 1.00 82.75 90 ARG A C 1
ATOM 725 O O . ARG A 1 90 ? -7.550 -2.022 26.780 1.00 82.75 90 ARG A O 1
ATOM 732 N N . ARG A 1 91 ? -6.853 0.114 26.705 1.00 71.94 91 ARG A N 1
ATOM 733 C CA . ARG A 1 91 ? -6.360 0.200 28.091 1.00 71.94 91 ARG A CA 1
ATOM 734 C C . ARG A 1 91 ? -7.299 0.975 29.023 1.00 71.94 91 ARG A C 1
ATOM 736 O O . ARG A 1 91 ? -7.038 0.971 30.221 1.00 71.94 91 ARG A O 1
ATOM 743 N N . ALA A 1 92 ? -8.304 1.655 28.473 1.00 57.97 92 ALA A N 1
ATOM 744 C CA . ALA A 1 92 ? -9.368 2.336 29.208 1.00 57.97 92 ALA A CA 1
ATOM 745 C C . ALA A 1 92 ? -1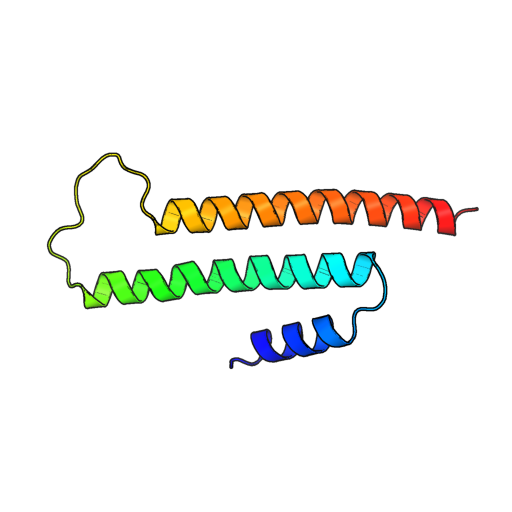0.569 1.398 29.363 1.00 57.97 92 ALA A C 1
ATOM 747 O O . ALA A 1 92 ? -11.249 1.508 30.403 1.00 57.97 92 ALA A O 1
#

Secondary structure (DSSP, 8-state):
--HHHHHHHHHHHH--SHHHHHHHHHHHHHHHHHHHHHHHHHHHHHTTTSS----SSPPHHHHHHHHHHHHHHHHHHHHHHHHHHHHHHTT-

Sequence (92 aa):
MDRTGLILDIFSQRAQSHIGKAQVELAQVRYRMSRLVRAWSHLERQRGGIGVRGGPGETQMELDCRMLATKAKRLENELEKLQRQQRTQRRA

Foldseek 3Di:
DDPLVVVLVVQCVVQDDPLSNLVSVLSVLVVVLVVLVVVVVVVVVVVPDPDPPDDPDQPPSNVVSVVSVVVSVVSVVVSVVVVVVVVVVVVD

Organism: Polynucleobacter necessarius subsp. necessarius (strain STIR1) (NCBI:txid452638)

Solvent-accessible surface area (backbone atoms only — not comparable to full-atom values): 5393 Å² total; per-residue (Å²): 133,56,72,67,58,54,51,52,50,55,46,55,75,66,38,79,49,72,64,47,39,44,51,44,53,38,49,51,48,55,51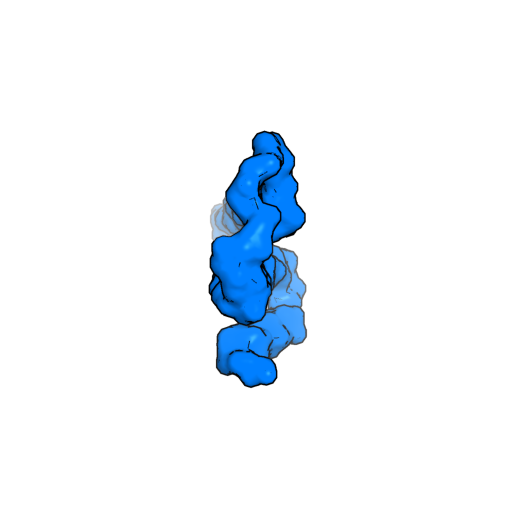,50,50,67,45,50,59,53,55,49,61,49,49,56,58,72,63,52,93,73,81,87,86,84,68,102,62,82,47,73,66,54,51,53,49,48,52,49,50,52,50,37,55,52,40,49,55,50,45,52,52,52,52,52,52,52,55,54,64,75,72,111

pLDDT: mean 84.26, std 14.21, range [49.72, 97.44]

Nearest PDB structures (foldseek):
  8uu8-assembly1_v  TM=7.735E-01  e=2.705E-04  Listeria monocytogenes EGD-e
  4ovv-assembly1_B  TM=6.390E-01  e=4.726E+00  Homo sapiens

Mean predicted aligned error: 7.43 Å

InterPro domains:
  IPR016496 GTPase HflX [PTHR10229] (1-91)
  IPR032305 GTP-binding protein, middle domain [PF16360] (14-91)

Radius of gyration: 18.03 Å; Cα contacts (8 Å, |Δi|>4): 40; chains: 1; bounding box: 38×29×56 Å